Protein AF-A0A958AGG4-F1 (afdb_monomer_lite)

Radius of gyration: 15.48 Å; chains: 1; bounding box: 48×23×31 Å

Structure (mmCIF, N/CA/C/O backbone):
data_AF-A0A958AGG4-F1
#
_entry.id   AF-A0A958AGG4-F1
#
loop_
_atom_site.group_PDB
_atom_site.id
_atom_site.type_symbol
_atom_site.label_atom_id
_atom_site.label_alt_id
_atom_site.label_comp_id
_atom_site.label_asym_id
_atom_site.label_entity_id
_atom_site.label_seq_id
_atom_site.pdbx_PDB_ins_code
_atom_site.Cartn_x
_atom_site.Cartn_y
_atom_site.Cartn_z
_atom_site.occupancy
_atom_site.B_iso_or_equiv
_atom_site.auth_seq_id
_atom_site.auth_comp_id
_atom_site.auth_asym_id
_atom_site.auth_atom_id
_atom_site.pdbx_PDB_model_num
ATOM 1 N N . VAL A 1 1 ? -30.501 12.823 -6.735 1.00 48.84 1 VAL A N 1
ATOM 2 C CA . VAL A 1 1 ? -29.037 12.642 -6.614 1.00 48.84 1 VAL A CA 1
ATOM 3 C C . VAL A 1 1 ? -28.665 11.519 -7.563 1.00 48.84 1 VAL A C 1
ATOM 5 O O . VAL A 1 1 ? -29.210 10.433 -7.417 1.00 48.84 1 VAL A O 1
ATOM 8 N N . VAL A 1 2 ? -27.899 11.804 -8.616 1.00 38.62 2 VAL A N 1
ATOM 9 C CA . VAL A 1 2 ? -27.514 10.797 -9.615 1.00 38.62 2 VAL A CA 1
ATOM 10 C C . VAL A 1 2 ? -26.257 10.094 -9.112 1.00 38.62 2 VAL A C 1
ATOM 12 O O . VAL A 1 2 ? -25.188 10.689 -9.055 1.00 38.62 2 VAL A O 1
ATOM 15 N N . SER A 1 3 ? -26.423 8.832 -8.722 1.00 53.16 3 SER A N 1
ATOM 16 C CA . SER A 1 3 ? -25.361 7.893 -8.350 1.00 53.16 3 SER A CA 1
ATOM 17 C C . SER A 1 3 ? -24.743 7.274 -9.610 1.00 53.16 3 SER A C 1
ATOM 19 O O . SER A 1 3 ? -24.886 6.080 -9.852 1.00 53.16 3 SER A O 1
ATOM 21 N N . CYS A 1 4 ? -24.134 8.088 -10.473 1.00 59.25 4 CYS A N 1
ATOM 22 C CA . CYS A 1 4 ? -23.543 7.608 -11.727 1.00 59.25 4 CYS A CA 1
ATOM 23 C C . CYS A 1 4 ? -22.227 8.329 -12.049 1.00 59.25 4 CYS A C 1
ATOM 25 O O . CYS A 1 4 ? -22.096 8.944 -13.098 1.00 59.25 4 CYS A O 1
ATOM 27 N N . CYS A 1 5 ? -21.262 8.247 -11.133 1.00 61.00 5 CYS A N 1
ATOM 28 C CA . CYS A 1 5 ? -19.831 8.462 -11.422 1.00 61.00 5 CYS A CA 1
ATOM 29 C C . CYS A 1 5 ? -18.952 7.402 -10.729 1.00 61.00 5 CYS A C 1
ATOM 31 O O . CYS A 1 5 ? -17.757 7.583 -10.552 1.00 61.00 5 CYS A O 1
ATOM 33 N N . VAL A 1 6 ? -19.576 6.320 -10.270 1.00 56.69 6 VAL A N 1
ATOM 34 C CA . VAL A 1 6 ? -18.993 5.341 -9.348 1.00 56.69 6 VAL A CA 1
ATOM 35 C C . VAL A 1 6 ? -18.630 4.035 -10.078 1.00 56.69 6 VAL A C 1
ATOM 37 O O . VAL A 1 6 ? -17.897 3.200 -9.566 1.00 56.69 6 VAL A O 1
ATOM 40 N N . ALA A 1 7 ? -19.094 3.877 -11.321 1.00 52.03 7 ALA A N 1
ATOM 41 C CA . ALA A 1 7 ? -18.957 2.653 -12.108 1.00 52.03 7 ALA A CA 1
ATOM 42 C C . ALA A 1 7 ? -17.505 2.286 -12.478 1.00 52.03 7 ALA A C 1
ATOM 44 O O . ALA A 1 7 ? -17.251 1.127 -12.789 1.00 52.03 7 ALA A O 1
ATOM 45 N N . ASP A 1 8 ? -16.563 3.233 -12.393 1.00 55.91 8 ASP A N 1
ATOM 46 C CA . ASP A 1 8 ? -15.166 3.036 -12.805 1.00 55.91 8 ASP A CA 1
ATOM 47 C C . ASP A 1 8 ? -14.159 3.087 -11.644 1.00 55.91 8 ASP A C 1
ATOM 49 O O . ASP A 1 8 ? -12.947 3.090 -11.888 1.00 55.91 8 ASP A O 1
ATOM 53 N N . ALA A 1 9 ? -14.609 3.129 -10.379 1.00 57.62 9 ALA A N 1
ATOM 54 C CA . ALA A 1 9 ? -13.675 3.075 -9.253 1.00 57.62 9 ALA A CA 1
ATOM 55 C C . ALA A 1 9 ? -13.141 1.642 -9.101 1.00 57.62 9 ALA A C 1
ATOM 57 O O . ALA A 1 9 ? -13.676 0.812 -8.369 1.00 57.62 9 ALA A O 1
ATOM 58 N N . ASN A 1 10 ? -12.091 1.349 -9.860 1.00 57.81 10 ASN A N 1
ATOM 59 C CA . ASN A 1 10 ? -11.332 0.120 -9.751 1.00 57.81 10 ASN A CA 1
ATOM 60 C C . ASN A 1 10 ? -10.451 0.210 -8.503 1.00 57.81 10 ASN A C 1
ATOM 62 O O . ASN A 1 10 ? -9.798 1.231 -8.274 1.00 57.81 10 ASN A O 1
ATOM 66 N N . VAL A 1 11 ? -10.421 -0.857 -7.702 1.00 56.88 11 VAL A N 1
ATOM 67 C CA . VAL A 1 11 ? -9.439 -0.984 -6.621 1.00 56.88 11 VAL A CA 1
ATOM 68 C C . VAL A 1 11 ? -8.068 -1.073 -7.279 1.00 56.88 11 VAL A C 1
ATOM 70 O O . VAL A 1 11 ? -7.722 -2.090 -7.879 1.00 56.88 11 VAL A O 1
ATOM 73 N N . LEU A 1 12 ? -7.303 0.012 -7.209 1.00 67.62 12 LEU A N 1
ATOM 74 C CA . LEU A 1 12 ? -5.924 0.019 -7.662 1.00 67.62 12 LEU A CA 1
ATOM 75 C C . LEU A 1 12 ? -5.050 -0.412 -6.487 1.00 67.62 12 LEU A C 1
ATOM 77 O O . LEU A 1 12 ? -4.771 0.372 -5.583 1.00 67.62 12 LEU A O 1
ATOM 81 N N . GLY A 1 13 ? -4.643 -1.679 -6.494 1.00 78.69 13 GLY A N 1
ATOM 82 C CA . GLY A 1 13 ? -3.514 -2.110 -5.681 1.00 78.69 13 GLY A CA 1
ATOM 83 C C . GLY A 1 13 ? -2.252 -1.424 -6.195 1.00 78.69 13 GLY A C 1
ATOM 84 O O . GLY A 1 13 ? -2.004 -1.404 -7.401 1.00 78.69 13 GLY A O 1
ATOM 85 N N . LEU A 1 14 ? -1.469 -0.851 -5.288 1.00 86.94 14 LEU A N 1
ATOM 86 C CA . LEU A 1 14 ? -0.213 -0.194 -5.610 1.00 86.94 14 LEU A CA 1
ATOM 87 C C . LEU A 1 14 ? 0.913 -0.908 -4.880 1.00 86.94 14 LEU A C 1
ATOM 89 O O . LEU A 1 14 ? 0.847 -1.109 -3.668 1.00 86.94 14 LEU A O 1
ATOM 93 N N . LEU A 1 15 ? 1.941 -1.300 -5.624 1.00 91.44 15 LEU A N 1
ATOM 94 C CA . LEU A 1 15 ? 3.114 -1.913 -5.025 1.00 91.44 15 LEU A CA 1
ATOM 95 C C . LEU A 1 15 ? 3.928 -0.848 -4.294 1.00 91.44 15 LEU A C 1
ATOM 97 O O . LEU A 1 15 ? 4.154 0.251 -4.809 1.00 91.44 15 LEU A O 1
ATOM 101 N N . VAL A 1 16 ? 4.386 -1.214 -3.104 1.00 92.12 16 VAL A N 1
ATOM 102 C CA . VAL A 1 16 ? 5.283 -0.410 -2.281 1.00 92.12 16 VAL A CA 1
ATOM 103 C C . VAL A 1 16 ? 6.620 -1.132 -2.218 1.00 92.12 16 VAL A C 1
ATOM 105 O O . VAL A 1 16 ? 6.679 -2.302 -1.846 1.00 92.12 16 VAL A O 1
ATOM 108 N N . ASP A 1 17 ? 7.684 -0.435 -2.590 1.00 91.50 17 ASP A N 1
ATOM 109 C CA . ASP A 1 17 ? 9.059 -0.897 -2.465 1.00 91.50 17 ASP A CA 1
ATOM 110 C C . ASP A 1 17 ? 9.677 -0.294 -1.189 1.00 91.50 17 ASP A C 1
ATOM 112 O O . ASP A 1 17 ? 9.928 0.915 -1.143 1.00 91.50 17 ASP A O 1
ATOM 116 N N . PRO A 1 18 ? 9.921 -1.099 -0.137 1.00 87.56 18 PRO A N 1
ATOM 117 C CA . PRO A 1 18 ? 10.473 -0.619 1.123 1.00 87.56 18 PRO A CA 1
ATOM 118 C C . PRO A 1 18 ? 12.006 -0.575 1.133 1.00 87.56 18 PRO A C 1
ATOM 120 O O . PRO A 1 18 ? 12.584 -0.269 2.174 1.00 87.56 18 PRO A O 1
ATOM 123 N N . THR A 1 19 ? 12.692 -0.915 0.035 1.00 84.81 19 THR A N 1
ATOM 124 C CA . THR A 1 19 ? 14.157 -1.074 0.025 1.00 84.81 19 THR A CA 1
ATOM 125 C C . THR A 1 19 ? 14.896 0.177 0.494 1.00 84.81 19 THR A C 1
ATOM 127 O O . THR A 1 19 ? 15.831 0.054 1.281 1.00 84.81 19 THR A O 1
ATOM 130 N N . ALA A 1 20 ? 14.461 1.373 0.086 1.00 75.50 20 ALA A N 1
ATOM 131 C CA . ALA A 1 20 ? 15.062 2.633 0.528 1.00 75.50 20 ALA A CA 1
ATOM 132 C C . ALA A 1 20 ? 14.916 2.849 2.047 1.00 75.50 20 ALA A C 1
ATOM 134 O O . ALA A 1 20 ? 15.892 3.171 2.727 1.00 75.50 20 ALA A O 1
ATOM 135 N N . LEU A 1 21 ? 13.725 2.601 2.597 1.00 79.50 21 LEU A N 1
ATOM 136 C CA . LEU A 1 21 ? 13.452 2.680 4.033 1.00 79.50 21 LEU A CA 1
ATOM 137 C C . LEU A 1 21 ? 14.230 1.628 4.837 1.00 79.50 21 LEU A C 1
ATOM 139 O O . LEU A 1 21 ? 14.793 1.956 5.882 1.00 79.50 21 LEU A O 1
ATOM 143 N N . ALA A 1 22 ? 14.316 0.391 4.342 1.00 75.62 22 ALA A N 1
ATOM 144 C CA . ALA A 1 22 ? 14.977 -0.728 5.018 1.00 75.62 22 ALA A CA 1
ATOM 145 C C . ALA A 1 22 ? 16.482 -0.497 5.257 1.00 75.62 22 ALA A C 1
ATOM 147 O O . ALA A 1 22 ? 17.073 -1.118 6.138 1.00 75.62 22 ALA A O 1
ATOM 148 N N . LEU A 1 23 ? 17.107 0.420 4.510 1.00 71.62 23 LEU A N 1
ATOM 149 C CA . LEU A 1 23 ? 18.493 0.844 4.740 1.00 71.62 23 LEU A CA 1
ATOM 150 C C . LEU A 1 23 ? 18.655 1.752 5.97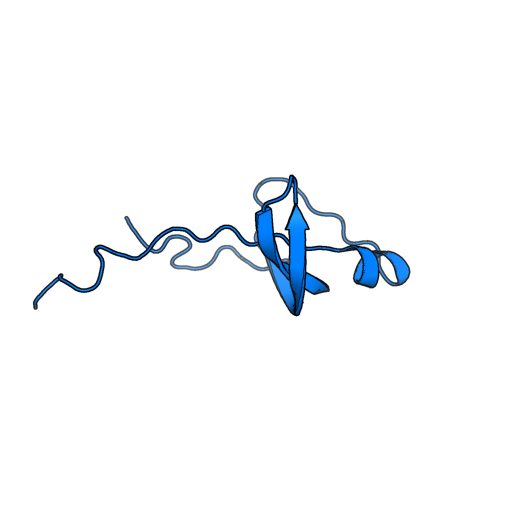2 1.00 71.62 23 LEU A C 1
ATOM 152 O O . LEU A 1 23 ? 19.778 1.963 6.426 1.00 71.62 23 LEU A O 1
ATOM 156 N N . THR A 1 24 ? 17.562 2.312 6.497 1.00 69.56 24 THR A N 1
ATOM 157 C CA . THR A 1 24 ? 17.581 3.363 7.533 1.00 69.56 24 THR A CA 1
ATOM 158 C C . THR A 1 24 ? 16.712 3.062 8.754 1.00 69.56 24 THR A C 1
ATOM 160 O O . THR A 1 24 ? 16.943 3.646 9.812 1.00 69.56 24 THR A O 1
ATOM 163 N N . SER A 1 25 ? 15.738 2.157 8.641 1.00 73.00 25 SER A N 1
ATOM 164 C CA . SER A 1 25 ? 14.772 1.849 9.696 1.00 73.00 25 SER A CA 1
ATOM 165 C C . SER A 1 25 ? 14.302 0.394 9.625 1.00 73.00 25 SER A C 1
ATOM 167 O O . SER A 1 25 ? 14.245 -0.203 8.551 1.00 73.00 25 SER A O 1
ATOM 169 N N . THR A 1 26 ? 13.923 -0.166 10.774 1.00 69.75 26 THR A N 1
ATOM 170 C CA . THR A 1 26 ? 13.225 -1.453 10.876 1.00 69.75 26 THR A CA 1
ATOM 171 C C . THR A 1 26 ? 11.752 -1.169 11.149 1.00 69.75 26 THR A C 1
ATOM 173 O O . THR A 1 26 ? 11.402 -0.714 12.237 1.00 69.75 26 THR A O 1
ATOM 176 N N . VAL A 1 27 ? 10.893 -1.406 10.157 1.00 73.06 27 VAL A N 1
ATOM 177 C CA . VAL A 1 27 ? 9.436 -1.325 10.320 1.00 73.06 27 VAL A CA 1
ATOM 178 C C . VAL A 1 27 ? 8.890 -2.744 10.385 1.00 73.06 27 VAL A C 1
ATOM 180 O O . VAL A 1 27 ? 8.885 -3.460 9.389 1.00 73.06 27 VAL A O 1
ATOM 183 N N . GLU A 1 28 ? 8.449 -3.142 11.575 1.00 82.56 28 GLU A N 1
ATOM 184 C CA . GLU A 1 28 ? 7.734 -4.397 11.796 1.00 82.56 28 GLU A CA 1
ATOM 185 C C . GLU A 1 28 ? 6.259 -4.182 11.441 1.00 82.56 28 GLU A C 1
ATOM 187 O O . GLU A 1 28 ? 5.575 -3.378 12.080 1.00 82.56 28 GLU A O 1
ATOM 192 N N . LEU A 1 29 ? 5.789 -4.876 10.407 1.00 84.56 29 LEU A N 1
ATOM 193 C CA . LEU A 1 29 ? 4.395 -4.853 9.973 1.00 84.56 29 LEU A CA 1
ATOM 194 C C . LEU A 1 29 ? 3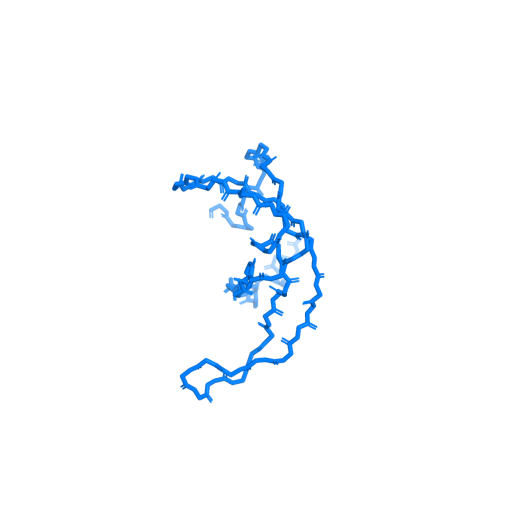.720 -6.162 10.363 1.00 84.56 29 LEU A C 1
ATOM 196 O O . LEU A 1 29 ? 4.283 -7.238 10.161 1.00 84.56 29 LEU A O 1
ATOM 200 N N . THR A 1 30 ? 2.509 -6.070 10.903 1.00 89.56 30 THR A N 1
ATOM 201 C CA . THR A 1 30 ? 1.660 -7.239 11.153 1.00 89.56 30 THR A CA 1
ATOM 202 C C . THR A 1 30 ? 0.578 -7.356 10.089 1.00 89.56 30 THR A C 1
ATOM 204 O O . THR A 1 30 ? 0.199 -6.360 9.470 1.00 89.56 30 THR A O 1
ATOM 207 N N . ASP A 1 31 ? 0.035 -8.560 9.917 1.00 89.62 31 ASP A N 1
ATOM 208 C CA . ASP A 1 31 ? -1.119 -8.786 9.045 1.00 89.62 31 ASP A CA 1
ATOM 209 C C . ASP A 1 31 ? -2.291 -7.862 9.424 1.00 89.62 31 ASP A C 1
ATOM 211 O O . ASP A 1 31 ? -2.490 -7.532 10.598 1.00 89.62 31 ASP A O 1
ATOM 215 N N . ASP A 1 32 ? -3.041 -7.423 8.410 1.00 89.12 32 ASP A N 1
ATOM 216 C CA . ASP A 1 32 ? -4.219 -6.548 8.518 1.00 89.12 32 ASP A CA 1
ATOM 217 C C . ASP A 1 32 ? -3.986 -5.195 9.231 1.00 89.12 32 ASP A C 1
ATOM 219 O O . ASP A 1 32 ? -4.930 -4.530 9.674 1.00 89.12 32 ASP A O 1
ATOM 223 N N . GLN A 1 33 ? -2.731 -4.746 9.327 1.00 91.25 33 GLN A N 1
ATOM 224 C CA . GLN A 1 33 ? -2.380 -3.450 9.901 1.00 91.25 33 GLN A CA 1
ATOM 225 C C . GLN A 1 33 ? -2.594 -2.303 8.907 1.00 91.25 33 GLN A C 1
ATOM 227 O O . GLN A 1 33 ? -2.111 -2.328 7.776 1.00 91.25 33 GLN A O 1
ATOM 232 N N . TRP A 1 34 ? -3.246 -1.234 9.368 1.00 92.50 34 TRP A N 1
ATOM 233 C CA . TRP A 1 34 ? -3.348 0.008 8.608 1.00 92.50 34 TRP A CA 1
ATOM 234 C C . TRP A 1 34 ? -2.068 0.828 8.730 1.00 92.50 34 TRP A C 1
ATOM 236 O O . TRP A 1 34 ? -1.558 1.062 9.830 1.00 92.50 34 TRP A O 1
ATOM 246 N N . ILE A 1 35 ? -1.566 1.288 7.587 1.00 92.62 35 ILE A N 1
ATOM 247 C CA . ILE A 1 35 ? -0.360 2.106 7.494 1.00 92.62 35 ILE A CA 1
ATOM 248 C C . ILE A 1 35 ? -0.566 3.283 6.544 1.00 92.62 35 ILE A C 1
ATOM 250 O O . ILE A 1 35 ? -1.318 3.201 5.574 1.00 92.62 35 ILE A O 1
ATOM 254 N N . GLU A 1 36 ? 0.148 4.366 6.813 1.00 91.88 36 GLU A N 1
ATOM 255 C CA . GLU A 1 36 ? 0.384 5.457 5.877 1.00 91.88 36 GLU A CA 1
ATOM 256 C C . GLU A 1 36 ? 1.780 5.294 5.269 1.00 91.88 36 GLU A C 1
ATOM 258 O O . GLU A 1 36 ? 2.756 5.069 5.991 1.00 91.88 36 GLU A O 1
ATOM 263 N N . VAL A 1 37 ? 1.874 5.397 3.942 1.00 93.25 37 VAL A N 1
ATOM 264 C CA . VAL A 1 37 ? 3.129 5.283 3.190 1.00 93.25 37 VAL A CA 1
ATOM 265 C C . VAL A 1 37 ? 3.418 6.615 2.514 1.00 93.25 37 VAL A C 1
ATOM 267 O O . VAL A 1 37 ? 2.621 7.090 1.705 1.00 93.25 37 VAL A O 1
ATOM 270 N N . GLN A 1 38 ? 4.581 7.190 2.804 1.00 93.62 38 GLN A N 1
ATOM 271 C CA . GLN A 1 38 ? 5.105 8.362 2.112 1.00 93.62 38 GLN A CA 1
ATOM 272 C C . GLN A 1 38 ? 6.345 7.970 1.309 1.00 93.62 38 GLN A C 1
ATOM 274 O O . GLN A 1 38 ? 7.227 7.260 1.796 1.00 93.62 38 GLN A O 1
ATOM 279 N N . GLY A 1 39 ? 6.407 8.427 0.062 1.00 93.44 39 GLY A N 1
ATOM 280 C CA . GLY A 1 39 ? 7.506 8.112 -0.837 1.00 93.44 39 GLY A CA 1
ATOM 281 C C . GLY A 1 39 ? 7.302 8.676 -2.236 1.00 93.44 39 GLY A C 1
ATOM 282 O O . GLY A 1 39 ? 6.434 9.524 -2.465 1.00 93.44 39 GLY A O 1
ATOM 283 N N . ILE A 1 40 ? 8.099 8.182 -3.181 1.00 95.06 40 ILE A N 1
ATOM 284 C CA . ILE A 1 40 ? 8.144 8.688 -4.556 1.00 95.06 40 ILE A CA 1
ATOM 285 C C . ILE A 1 40 ? 7.653 7.618 -5.529 1.00 95.06 40 ILE A C 1
ATOM 287 O O . ILE A 1 40 ? 8.094 6.469 -5.499 1.00 95.06 40 ILE A O 1
ATOM 291 N N . PHE A 1 41 ? 6.769 8.013 -6.445 1.00 94.69 41 PHE A N 1
ATOM 292 C CA . PHE A 1 41 ? 6.361 7.162 -7.556 1.00 94.69 41 PHE A CA 1
ATOM 293 C C . PHE A 1 41 ? 7.488 6.982 -8.571 1.00 94.69 41 PHE A C 1
ATOM 295 O O . PHE A 1 41 ? 8.033 7.954 -9.090 1.00 94.69 41 PHE A O 1
ATOM 302 N N . THR A 1 42 ? 7.768 5.731 -8.918 1.00 93.88 42 THR A N 1
ATOM 303 C CA . THR A 1 42 ? 8.734 5.358 -9.952 1.00 93.88 42 THR A CA 1
ATOM 304 C C . THR A 1 42 ? 8.105 4.357 -10.916 1.00 93.88 42 THR A C 1
ATOM 306 O O . THR A 1 42 ? 7.306 3.510 -10.519 1.00 93.88 42 THR A O 1
ATOM 309 N N . ALA A 1 43 ? 8.448 4.454 -12.201 1.00 93.62 43 ALA A N 1
ATOM 310 C CA . ALA A 1 43 ? 8.057 3.449 -13.182 1.00 93.62 43 ALA A CA 1
ATOM 311 C C . ALA A 1 43 ? 8.839 2.151 -12.935 1.00 93.62 43 ALA A C 1
ATOM 313 O O . ALA A 1 43 ? 10.067 2.171 -12.878 1.00 93.6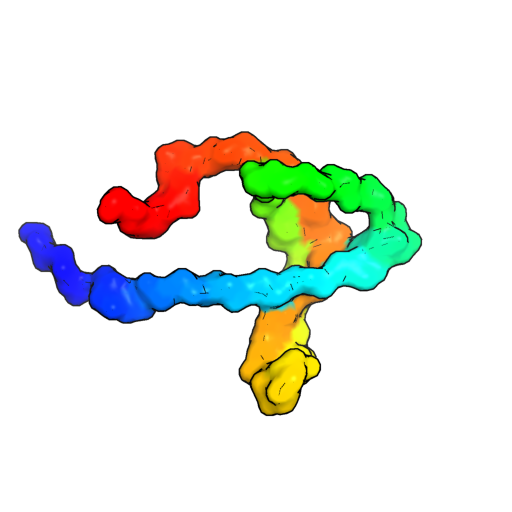2 43 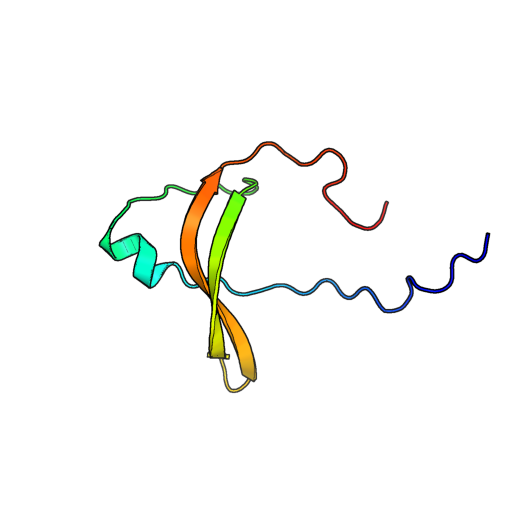ALA A O 1
ATOM 314 N N . SER A 1 44 ? 8.136 1.027 -12.825 1.00 90.25 44 SER A N 1
ATOM 315 C CA . SER A 1 44 ? 8.735 -0.288 -12.607 1.00 90.25 44 SER A CA 1
ATOM 316 C C . SER A 1 44 ? 8.199 -1.319 -13.594 1.00 90.25 44 SER A C 1
ATOM 318 O O . SER A 1 44 ? 7.240 -1.072 -14.328 1.00 90.25 44 SER A O 1
ATOM 320 N N . THR A 1 45 ? 8.854 -2.477 -13.626 1.00 90.75 45 THR A N 1
ATOM 321 C CA . THR A 1 45 ? 8.422 -3.645 -14.394 1.00 90.75 45 THR A CA 1
ATOM 322 C C . THR A 1 45 ? 8.367 -4.855 -13.473 1.00 90.75 45 THR A C 1
ATOM 324 O O . THR A 1 45 ? 9.403 -5.274 -12.964 1.00 90.75 45 THR A O 1
ATOM 327 N N . LEU A 1 46 ? 7.179 -5.429 -13.288 1.00 84.25 46 LEU A N 1
ATOM 328 C CA . LEU A 1 46 ? 6.982 -6.680 -12.551 1.00 84.25 46 LEU A CA 1
ATOM 329 C C . LEU A 1 46 ? 6.399 -7.724 -13.501 1.00 84.25 46 LEU A C 1
ATOM 331 O O . LEU A 1 46 ? 5.367 -7.474 -14.114 1.00 84.25 46 LEU A O 1
ATOM 335 N N . ASP A 1 47 ? 7.072 -8.861 -13.670 1.00 89.06 47 ASP A N 1
ATOM 336 C CA . ASP A 1 47 ? 6.649 -9.939 -14.582 1.00 89.06 47 ASP A CA 1
ATOM 337 C C . ASP A 1 47 ? 6.296 -9.452 -16.005 1.00 89.06 47 ASP A C 1
ATOM 339 O O . ASP A 1 47 ? 5.374 -9.942 -16.654 1.00 89.06 47 ASP A O 1
ATOM 343 N N . GLY A 1 48 ? 7.029 -8.444 -16.495 1.00 90.44 48 GLY A N 1
ATOM 344 C CA . GLY A 1 48 ? 6.808 -7.825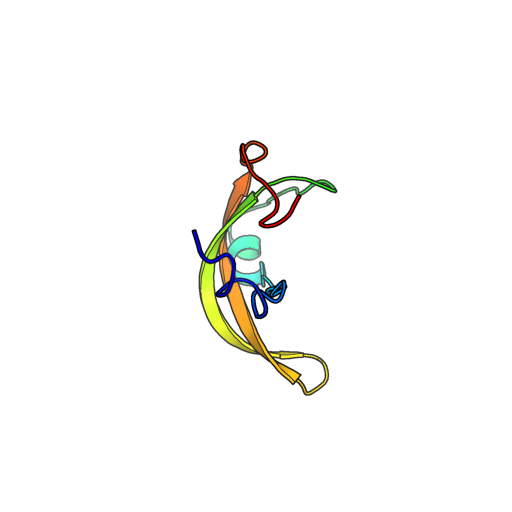 -17.808 1.00 90.44 48 GLY A CA 1
ATOM 345 C C . GLY A 1 48 ? 5.702 -6.763 -17.856 1.00 90.44 48 GLY A C 1
ATOM 346 O O . GLY A 1 48 ? 5.500 -6.156 -18.906 1.00 90.44 48 GLY A O 1
ATOM 347 N N . TRP A 1 49 ? 5.017 -6.489 -16.744 1.00 88.44 49 TRP A N 1
ATOM 348 C CA . TRP A 1 49 ? 4.020 -5.425 -16.629 1.00 88.44 49 TRP A CA 1
ATOM 349 C C . TRP A 1 49 ? 4.658 -4.110 -16.199 1.00 88.44 49 TRP A C 1
ATOM 351 O O . TRP A 1 49 ? 5.260 -4.030 -15.130 1.00 88.44 49 TRP A O 1
ATOM 361 N N . HIS A 1 50 ? 4.474 -3.063 -17.003 1.00 91.00 50 HIS A N 1
ATOM 362 C CA . HIS A 1 50 ? 4.881 -1.708 -16.644 1.00 91.00 50 HIS A CA 1
ATOM 363 C C . HIS A 1 50 ? 3.841 -1.064 -15.730 1.00 91.00 50 HIS A C 1
ATOM 365 O O . HIS A 1 50 ? 2.690 -0.878 -16.129 1.00 91.00 50 HIS A O 1
ATOM 371 N N . MET A 1 51 ? 4.246 -0.709 -14.515 1.00 90.19 51 MET A N 1
ATOM 372 C CA . MET A 1 51 ? 3.356 -0.106 -13.526 1.00 90.19 51 MET A CA 1
ATOM 373 C C . MET A 1 51 ? 4.098 0.877 -12.620 1.00 90.19 51 MET A C 1
ATOM 375 O O . MET A 1 51 ? 5.313 0.751 -12.437 1.00 90.19 51 MET A O 1
ATOM 379 N N . PRO A 1 52 ? 3.396 1.867 -12.050 1.00 92.31 52 PRO A N 1
ATOM 380 C CA . PRO A 1 52 ? 3.965 2.696 -11.003 1.00 92.31 52 PRO A CA 1
ATOM 381 C C . PRO A 1 52 ? 4.158 1.885 -9.715 1.00 92.31 52 PRO A C 1
ATOM 383 O O . PRO A 1 52 ? 3.322 1.057 -9.355 1.00 92.31 52 PRO A O 1
ATOM 386 N N . VAL A 1 53 ? 5.246 2.165 -9.007 1.00 93.25 53 VAL A N 1
ATOM 387 C CA . VAL A 1 53 ? 5.562 1.638 -7.673 1.00 93.25 53 VAL A CA 1
ATOM 388 C C . VAL A 1 53 ? 5.914 2.818 -6.777 1.00 93.25 53 VAL A C 1
ATOM 390 O O . VAL A 1 53 ? 6.523 3.781 -7.247 1.00 93.25 53 VAL A O 1
ATOM 393 N N . VAL A 1 54 ? 5.539 2.764 -5.501 1.00 94.69 54 VAL A N 1
ATOM 394 C CA . VAL A 1 54 ? 5.965 3.759 -4.506 1.00 94.69 54 VAL A CA 1
ATOM 395 C C . VAL A 1 54 ? 7.238 3.268 -3.847 1.00 94.69 54 VAL A C 1
ATOM 397 O O . VAL A 1 54 ? 7.210 2.273 -3.131 1.00 94.69 54 VAL A O 1
ATOM 400 N N . VAL A 1 55 ? 8.344 3.973 -4.062 1.00 94.12 55 VAL A N 1
ATOM 401 C CA . VAL A 1 55 ? 9.571 3.767 -3.287 1.00 94.12 55 VAL A CA 1
ATOM 402 C C . VAL A 1 55 ? 9.375 4.463 -1.947 1.00 94.12 55 VAL A C 1
ATOM 404 O O . VAL A 1 55 ? 9.306 5.692 -1.899 1.00 94.12 55 VAL A O 1
ATOM 407 N N . ALA A 1 56 ? 9.200 3.681 -0.882 1.00 94.06 56 ALA A N 1
ATOM 408 C CA . ALA A 1 56 ? 8.846 4.196 0.433 1.00 94.06 56 ALA A CA 1
ATOM 409 C C . ALA A 1 56 ? 10.047 4.845 1.127 1.00 94.06 56 ALA A C 1
ATOM 411 O O . ALA A 1 56 ? 11.115 4.245 1.258 1.00 94.06 56 ALA A O 1
ATOM 412 N N . GLU A 1 57 ? 9.826 6.055 1.627 1.00 92.94 57 GLU A N 1
ATOM 413 C CA . GLU A 1 57 ? 10.764 6.811 2.461 1.00 92.94 57 GLU A CA 1
ATOM 414 C C . GLU A 1 57 ? 10.321 6.807 3.927 1.00 92.94 57 GLU A C 1
ATOM 416 O O . GLU A 1 57 ? 11.155 6.894 4.825 1.00 92.94 57 GLU A O 1
ATOM 421 N N . GLN A 1 58 ? 9.014 6.665 4.175 1.00 91.00 58 GLN A N 1
ATOM 422 C CA . GLN A 1 58 ? 8.438 6.531 5.507 1.00 91.00 58 GLN A CA 1
ATOM 423 C C . GLN A 1 58 ? 7.192 5.638 5.480 1.00 91.00 58 GLN A C 1
ATOM 425 O O . GLN A 1 58 ? 6.351 5.742 4.587 1.00 91.00 58 GLN A O 1
ATOM 430 N N . ILE A 1 59 ? 7.067 4.785 6.498 1.00 92.56 59 ILE A N 1
ATOM 431 C CA . ILE A 1 59 ? 5.866 3.996 6.778 1.00 92.56 59 ILE A CA 1
ATOM 432 C C . ILE A 1 59 ? 5.477 4.231 8.236 1.00 92.56 59 ILE A C 1
ATOM 434 O O . ILE A 1 59 ? 6.305 4.052 9.131 1.00 92.56 59 ILE A O 1
ATOM 438 N N . THR A 1 60 ? 4.224 4.616 8.471 1.00 91.88 60 THR A N 1
ATOM 439 C CA . THR A 1 60 ? 3.708 4.928 9.810 1.00 91.88 60 THR A CA 1
ATOM 440 C C . THR A 1 60 ? 2.442 4.114 10.083 1.00 91.88 60 THR A C 1
ATOM 442 O O . THR A 1 60 ? 1.502 4.200 9.295 1.00 91.88 60 THR A O 1
ATOM 445 N N . PRO A 1 61 ? 2.363 3.345 11.186 1.00 92.00 61 PRO A N 1
ATOM 446 C CA . PRO A 1 61 ? 1.113 2.734 11.624 1.00 92.00 61 PRO A CA 1
ATOM 447 C C . PRO A 1 61 ? 0.035 3.786 11.870 1.00 92.00 61 PRO A C 1
ATOM 449 O O . PRO A 1 61 ? 0.284 4.785 12.548 1.00 92.00 61 PRO A O 1
ATOM 452 N N . VAL A 1 62 ? -1.171 3.538 11.374 1.00 92.81 62 VAL A N 1
ATOM 453 C CA . VAL A 1 62 ? -2.325 4.413 11.599 1.00 92.81 62 VAL A CA 1
ATOM 454 C C . VAL A 1 62 ? -3.499 3.619 12.159 1.00 92.81 62 VAL A C 1
ATOM 456 O O . VAL A 1 62 ? -3.557 2.394 12.062 1.00 92.81 62 VAL A O 1
ATOM 459 N N . ALA A 1 63 ? -4.437 4.323 12.791 1.00 92.38 63 ALA A N 1
ATOM 460 C CA . ALA A 1 63 ? -5.704 3.717 13.173 1.00 92.38 63 ALA A CA 1
ATOM 461 C C . ALA A 1 63 ? -6.505 3.332 11.919 1.00 92.38 63 ALA A C 1
ATOM 463 O O . ALA A 1 63 ? -6.345 3.941 10.860 1.00 92.38 63 ALA A O 1
ATOM 464 N N . VAL A 1 64 ? -7.392 2.344 12.060 1.00 91.06 64 VAL A N 1
ATOM 465 C CA . VAL A 1 64 ? -8.363 2.001 11.014 1.00 91.06 64 VAL A CA 1
ATOM 466 C C . VAL A 1 64 ? -9.146 3.272 10.644 1.00 91.06 64 VAL A C 1
ATOM 468 O O . VAL A 1 64 ? -9.687 3.909 11.551 1.00 91.06 64 VAL A O 1
ATOM 471 N N . PRO A 1 65 ? -9.214 3.661 9.359 1.00 86.44 65 PRO A N 1
ATOM 472 C CA . PRO A 1 65 ? -10.004 4.812 8.938 1.00 86.44 65 PRO A CA 1
ATOM 473 C C . PRO A 1 65 ? -11.491 4.623 9.255 1.00 86.44 65 PRO A 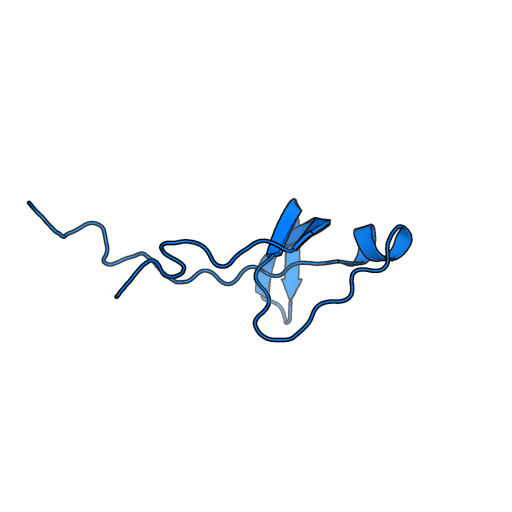C 1
ATOM 475 O O . PRO A 1 65 ? -12.001 3.508 9.165 1.00 86.44 65 PRO A O 1
ATOM 478 N N . ASP A 1 66 ? -12.213 5.716 9.525 1.00 87.88 66 ASP A N 1
ATOM 479 C CA . ASP A 1 66 ? -13.665 5.675 9.786 1.00 87.88 66 ASP A CA 1
ATOM 480 C C . ASP A 1 66 ? -14.466 5.077 8.612 1.00 87.88 66 ASP A C 1
ATOM 482 O O . ASP A 1 66 ? -15.547 4.518 8.796 1.00 87.88 66 ASP A O 1
ATOM 486 N N . GLN A 1 67 ? -13.924 5.176 7.394 1.00 82.88 67 GLN A N 1
ATOM 487 C CA . GLN A 1 67 ? -14.477 4.587 6.179 1.00 82.88 67 GLN A CA 1
ATOM 488 C C . GLN A 1 67 ? -13.351 3.907 5.373 1.00 82.88 67 GLN A C 1
ATOM 490 O O . GLN A 1 67 ? -12.791 4.517 4.462 1.00 82.88 67 GLN A O 1
ATOM 495 N N . PRO A 1 68 ? -12.977 2.660 5.717 1.00 77.50 68 PRO A N 1
ATOM 496 C CA . PRO A 1 68 ? -11.791 1.997 5.164 1.00 77.50 68 PRO A CA 1
ATOM 497 C C . PRO A 1 68 ? -11.955 1.563 3.704 1.00 77.50 68 PRO A C 1
ATOM 499 O O . PRO A 1 68 ? -10.975 1.410 2.980 1.00 77.50 68 PRO A O 1
ATOM 502 N N . TYR A 1 69 ? -13.197 1.372 3.262 1.00 74.12 69 TYR A N 1
ATOM 503 C CA . TYR A 1 69 ? -13.520 0.934 1.914 1.00 74.12 69 TYR A CA 1
ATOM 504 C C . TYR A 1 69 ? -14.432 1.950 1.238 1.00 74.12 69 TYR A C 1
ATOM 506 O O . TYR A 1 69 ? -15.342 2.510 1.851 1.00 74.12 69 TYR A O 1
ATOM 514 N N . LEU A 1 70 ? -14.190 2.163 -0.055 1.00 65.12 70 LEU A N 1
ATOM 515 C CA . LEU A 1 70 ? -14.968 3.084 -0.884 1.00 65.12 70 LEU A CA 1
ATOM 516 C C . LEU A 1 70 ? -16.410 2.589 -1.137 1.00 65.12 70 LEU A C 1
ATOM 518 O O . LEU A 1 70 ? -17.242 3.387 -1.565 1.00 65.12 70 LEU A O 1
ATOM 522 N N . TYR A 1 71 ? -16.724 1.320 -0.829 1.00 58.22 71 TYR A N 1
ATOM 523 C CA . TYR A 1 71 ? -18.045 0.706 -1.015 1.00 58.22 71 TYR A CA 1
ATOM 524 C C . TYR A 1 71 ? -18.527 -0.068 0.224 1.00 58.22 71 TYR A C 1
ATOM 526 O O . TYR A 1 71 ? -17.735 -0.838 0.769 1.00 58.22 71 TYR A O 1
ATOM 534 N N . PRO A 1 72 ? -19.791 0.115 0.663 1.00 56.53 72 PRO A N 1
ATOM 535 C CA . PRO A 1 72 ? -20.472 -0.800 1.580 1.00 56.53 72 PRO A CA 1
ATOM 536 C C . PRO A 1 72 ? -20.946 -2.089 0.891 1.00 56.53 72 PRO A C 1
ATOM 538 O O . PRO A 1 72 ? -21.208 -2.054 -0.335 1.00 56.53 72 PRO A O 1
#

Foldseek 3Di:
DDPPPCVPPDPDDAAEAAVQVVVPDDDDDDPPFDKDFDADWDFDADPNDTDIHGHGPDIGTDDCDPPNDPDD

Sequence (72 aa):
VVSCCVADANVLGLLVDPTALALTSTVELTDDQWIEVQGIFTASTLDGWHMPVVVAEQITPVAVPDQPYLYP

Secondary structure (DSSP, 8-state):
----S-TT------EEE-HHHHTT------TT--EEEEEEEEEEEETTEEEEEEEEEEEEE-PPPSS-SS--

pLDDT: mean 81.05, std 14.5, range [38.62, 95.06]